Protein AF-A0A1Q9NX15-F1 (afdb_monomer)

Secondary structure (DSSP, 8-state):
-THHHHHHHHHHHHHHHHHHTT----S-HHHHHHHHHHTTT-EE-SSEEEE------HHHHHHHHHHHHHHHTS-EEEEEEGGGTEEEEEE-

Sequence (92 aa):
MINNIINVQDSIMNKLMDNENKFNLSQDKWSYLGSLLSLFGAKQEKDKIVLEWDSPDVTQFESLTKIMSKLINRNLFGSYSRARKRWLIRVV

Solvent-accessible surface area (bac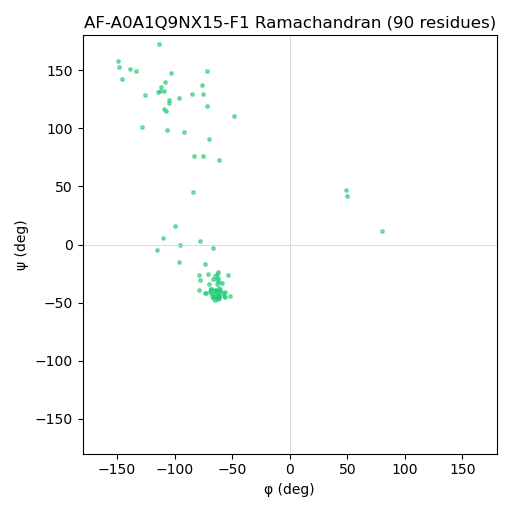kbone atoms only — not comparable to full-atom values): 5310 Å² total; per-residue (Å²): 123,70,72,64,57,56,55,51,54,52,53,51,50,51,58,52,53,62,46,52,79,74,49,89,64,89,59,59,47,65,61,50,51,38,56,59,39,37,79,75,66,27,48,63,52,100,65,34,38,38,36,83,46,80,62,88,60,59,68,62,50,52,52,50,36,54,52,50,19,62,74,49,73,45,56,52,47,71,47,75,38,77,93,72,43,23,33,39,38,29,74,105

Structure (mmCIF, N/CA/C/O backbone):
data_AF-A0A1Q9NX15-F1
#
_entry.id   AF-A0A1Q9NX15-F1
#
loop_
_atom_site.group_PDB
_atom_site.id
_atom_site.type_symbol
_atom_site.label_atom_id
_atom_site.label_alt_id
_atom_site.label_comp_id
_atom_site.label_asym_id
_atom_site.label_entity_id
_atom_site.label_seq_id
_atom_site.pdbx_PDB_ins_code
_atom_site.Cartn_x
_atom_site.Cartn_y
_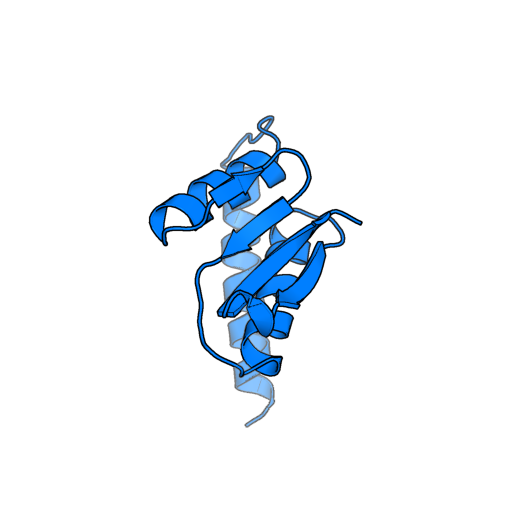atom_site.Cartn_z
_atom_site.occupancy
_atom_site.B_iso_or_equiv
_atom_site.auth_seq_id
_atom_site.auth_comp_id
_atom_site.auth_asym_id
_atom_site.auth_atom_id
_atom_site.pdbx_PDB_model_num
ATOM 1 N N . MET A 1 1 ? 22.819 11.935 16.897 1.00 50.31 1 MET A N 1
ATOM 2 C CA . MET A 1 1 ? 22.015 12.209 15.681 1.00 50.31 1 MET A CA 1
ATOM 3 C C . MET A 1 1 ? 20.723 11.392 15.586 1.00 50.31 1 MET A C 1
ATOM 5 O O . MET A 1 1 ? 19.772 11.907 15.022 1.00 50.31 1 MET A O 1
ATOM 9 N N . ILE A 1 2 ? 20.637 10.181 16.157 1.00 46.91 2 ILE A N 1
ATOM 10 C CA . ILE A 1 2 ? 19.437 9.317 16.078 1.00 46.91 2 ILE A CA 1
ATOM 11 C C . ILE A 1 2 ? 18.244 9.862 16.897 1.00 46.91 2 ILE A C 1
ATOM 13 O O . ILE A 1 2 ? 17.106 9.790 16.442 1.00 46.91 2 ILE A O 1
ATOM 17 N N . ASN A 1 3 ? 18.501 10.514 18.038 1.00 46.69 3 ASN A N 1
ATOM 18 C CA . ASN A 1 3 ? 17.443 11.029 18.924 1.00 46.69 3 ASN A CA 1
ATOM 19 C C . ASN A 1 3 ? 16.558 12.118 18.288 1.00 46.69 3 ASN A C 1
ATOM 21 O O . ASN A 1 3 ? 15.404 12.259 18.674 1.00 46.69 3 ASN A O 1
ATOM 25 N N . ASN A 1 4 ? 17.052 12.860 17.289 1.00 51.69 4 ASN A N 1
ATOM 26 C CA . ASN A 1 4 ? 16.258 13.916 16.651 1.00 51.69 4 ASN A CA 1
ATOM 27 C C . ASN A 1 4 ? 15.236 13.378 15.641 1.00 51.69 4 ASN A C 1
ATOM 29 O O . ASN A 1 4 ? 14.223 14.029 15.418 1.00 51.69 4 ASN A O 1
ATOM 33 N N . ILE A 1 5 ? 15.468 12.208 15.039 1.00 50.78 5 ILE A N 1
ATOM 34 C CA . ILE A 1 5 ? 14.560 11.647 14.023 1.00 50.78 5 ILE A CA 1
ATOM 35 C C . ILE A 1 5 ? 13.340 11.004 14.689 1.00 50.78 5 ILE A C 1
ATOM 37 O O . ILE A 1 5 ? 12.219 11.185 14.217 1.00 50.78 5 ILE A O 1
ATOM 41 N N . ILE A 1 6 ? 13.552 10.324 15.819 1.00 54.75 6 ILE A N 1
ATOM 42 C CA . ILE A 1 6 ? 12.484 9.705 16.618 1.00 54.75 6 ILE A CA 1
ATOM 43 C C . ILE A 1 6 ? 11.520 10.788 17.125 1.00 54.75 6 ILE A C 1
ATOM 45 O O . ILE A 1 6 ? 10.319 10.700 16.894 1.00 54.75 6 ILE A O 1
ATOM 49 N N . ASN A 1 7 ? 12.055 11.894 17.654 1.00 57.56 7 ASN A N 1
ATOM 50 C CA . ASN A 1 7 ? 11.246 13.016 18.140 1.00 57.56 7 ASN A CA 1
ATOM 51 C C . ASN A 1 7 ? 10.392 13.678 17.041 1.00 57.56 7 ASN A C 1
ATOM 53 O O . ASN A 1 7 ? 9.293 14.162 17.312 1.00 57.56 7 ASN A O 1
ATOM 57 N N . VAL A 1 8 ? 10.875 13.704 15.792 1.00 63.84 8 VAL A N 1
ATOM 58 C CA . VAL A 1 8 ? 10.106 14.234 1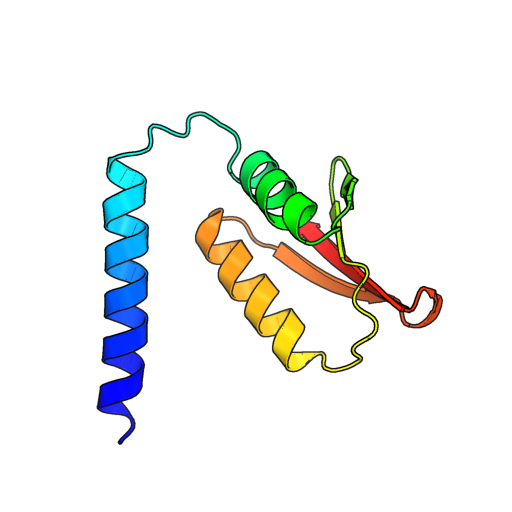4.654 1.00 63.84 8 VAL A CA 1
ATOM 59 C C . VAL A 1 8 ? 8.985 13.272 14.259 1.00 63.84 8 VAL A C 1
ATOM 61 O O . VAL A 1 8 ? 7.865 13.722 14.017 1.00 63.84 8 VAL A O 1
ATOM 64 N N . GLN A 1 9 ? 9.252 11.964 14.236 1.00 56.38 9 GLN A N 1
ATOM 65 C CA . GLN A 1 9 ? 8.226 10.954 13.958 1.00 56.38 9 GLN A CA 1
ATOM 66 C C . GLN A 1 9 ? 7.118 10.970 15.018 1.00 56.38 9 GLN A C 1
ATOM 68 O O . GLN A 1 9 ? 5.941 10.978 14.655 1.00 56.38 9 GLN A O 1
ATOM 73 N N . ASP A 1 10 ? 7.478 11.082 16.297 1.00 65.50 10 ASP A N 1
ATOM 74 C CA . ASP A 1 10 ? 6.518 11.143 17.403 1.00 65.50 10 ASP A CA 1
ATOM 75 C C . ASP A 1 10 ? 5.708 12.446 17.389 1.00 65.50 10 ASP A C 1
ATOM 77 O O . ASP A 1 10 ? 4.498 12.433 17.605 1.00 65.50 10 ASP A O 1
ATOM 81 N N . SER A 1 11 ? 6.331 13.582 17.051 1.00 67.69 11 SER A N 1
ATOM 82 C CA . SER A 1 11 ? 5.620 14.861 16.915 1.00 67.69 11 SER A CA 1
ATOM 83 C C . SER A 1 11 ? 4.604 14.847 15.769 1.00 67.69 11 SER A C 1
ATOM 85 O O . SER A 1 11 ? 3.501 15.383 15.911 1.00 67.69 11 SER A O 1
ATOM 87 N N . ILE A 1 12 ? 4.947 14.216 14.642 1.00 68.31 12 ILE A N 1
ATOM 88 C CA . ILE A 1 12 ? 4.023 14.030 13.518 1.00 68.31 12 ILE A CA 1
ATOM 89 C C . ILE A 1 12 ? 2.895 13.076 13.924 1.00 68.31 12 ILE A C 1
ATOM 91 O O . ILE A 1 12 ? 1.732 13.387 13.675 1.00 68.31 12 ILE A O 1
ATOM 95 N N . MET A 1 13 ? 3.213 11.967 14.597 1.00 63.75 13 MET A N 1
ATOM 96 C CA . MET A 1 13 ? 2.216 10.996 15.053 1.00 63.75 13 MET A CA 1
ATOM 97 C C . MET A 1 13 ? 1.225 11.621 16.043 1.00 63.75 13 MET A C 1
ATOM 99 O O . MET A 1 13 ? 0.019 11.458 15.878 1.00 63.75 13 MET A O 1
ATOM 103 N N . ASN A 1 14 ? 1.707 12.416 17.001 1.00 66.06 14 ASN A N 1
ATOM 104 C CA . ASN A 1 14 ? 0.855 13.107 17.970 1.00 66.06 14 ASN A CA 1
ATOM 105 C C . ASN A 1 14 ? -0.054 14.144 17.295 1.00 66.06 14 ASN A C 1
ATOM 107 O O . ASN A 1 14 ? -1.240 14.195 17.594 1.00 66.06 14 ASN A O 1
ATOM 111 N N . LYS A 1 15 ? 0.442 14.897 16.303 1.00 65.31 15 LYS A N 1
ATOM 112 C CA . LYS A 1 15 ? -0.397 15.830 15.523 1.00 65.31 15 LYS A CA 1
ATOM 113 C C . LYS A 1 15 ? -1.445 15.128 14.657 1.00 65.31 15 LYS A C 1
ATOM 115 O O . LYS A 1 15 ? -2.494 15.709 14.378 1.00 65.31 15 LYS A O 1
ATOM 120 N N . LEU A 1 16 ? -1.164 13.911 14.197 1.00 57.28 16 LEU A N 1
ATOM 121 C CA . LEU A 1 16 ? -2.134 13.096 13.466 1.00 57.28 16 LEU A CA 1
ATOM 122 C C . LEU A 1 16 ? -3.206 12.543 14.418 1.00 57.28 16 LEU A C 1
ATOM 124 O O . LEU A 1 16 ? -4.388 12.636 14.102 1.00 57.28 16 LEU A O 1
ATOM 128 N N . MET A 1 17 ? -2.810 12.078 15.606 1.00 58.41 17 MET A N 1
ATOM 129 C CA . MET A 1 17 ? -3.7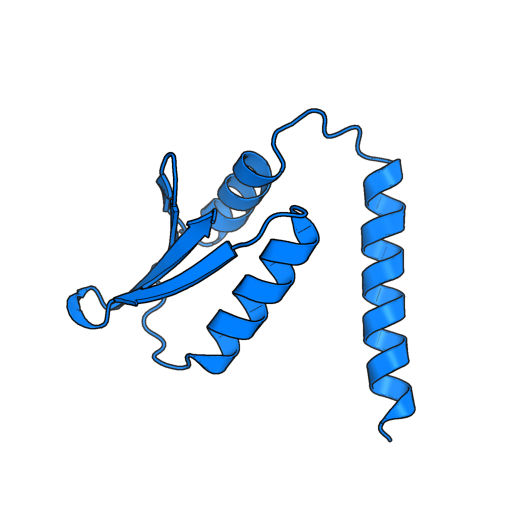08 11.560 16.652 1.00 58.41 17 MET A CA 1
ATOM 130 C C . MET A 1 17 ? -4.583 12.664 17.277 1.00 58.41 17 MET A C 1
ATOM 132 O O . MET A 1 17 ? -5.775 12.463 17.496 1.00 58.41 17 MET A O 1
ATOM 136 N N . ASP A 1 18 ? -4.040 13.867 17.484 1.00 59.44 18 ASP A N 1
ATOM 137 C CA . ASP A 1 18 ? -4.801 15.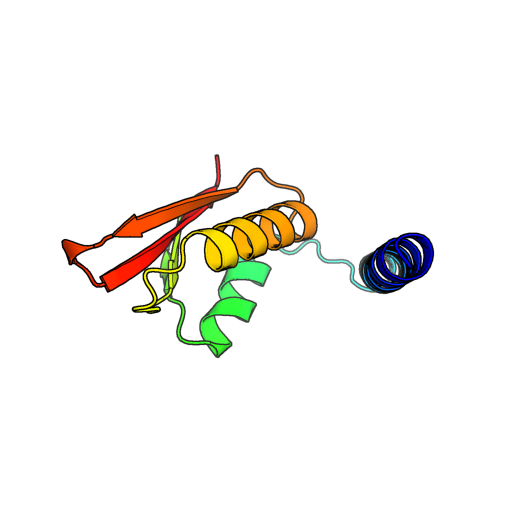029 17.970 1.00 59.44 18 ASP A CA 1
ATOM 138 C C . ASP A 1 18 ? -5.866 15.490 16.961 1.00 59.44 18 ASP A C 1
ATOM 140 O O . ASP A 1 18 ? -6.902 16.041 17.344 1.00 59.44 18 ASP A O 1
ATOM 144 N N . ASN A 1 19 ? -5.644 15.235 15.666 1.00 52.94 19 ASN A N 1
ATOM 145 C CA . ASN A 1 19 ? -6.661 15.447 14.642 1.00 52.94 19 ASN A CA 1
ATOM 146 C C . ASN A 1 19 ? -7.711 14.327 14.618 1.00 52.94 19 ASN A C 1
ATOM 148 O O . ASN A 1 19 ? -8.870 14.626 14.345 1.00 52.94 19 ASN A O 1
ATOM 152 N N . GLU A 1 20 ? -7.379 13.078 14.962 1.00 50.50 20 GLU A N 1
ATOM 153 C CA . GLU A 1 20 ? -8.378 11.996 15.035 1.00 50.50 20 GLU A CA 1
ATOM 154 C C . GLU A 1 20 ? -9.502 12.303 16.042 1.00 50.50 20 GLU A C 1
ATOM 156 O O . GLU A 1 20 ? -10.658 11.993 15.772 1.00 50.50 20 GLU A O 1
ATOM 161 N N . ASN A 1 21 ? -9.213 13.010 17.141 1.00 47.81 21 ASN A N 1
ATOM 162 C CA . ASN A 1 21 ? -10.231 13.401 18.130 1.00 47.81 21 ASN A CA 1
ATOM 163 C C . ASN A 1 21 ? -11.174 14.530 17.663 1.00 47.81 21 ASN A C 1
ATOM 165 O O . ASN A 1 21 ? -12.235 14.725 18.256 1.00 47.81 21 ASN A O 1
ATOM 169 N N . LYS A 1 22 ? -10.817 15.284 16.612 1.00 47.03 22 LYS A N 1
ATOM 170 C CA . LYS A 1 22 ? -11.674 16.338 16.026 1.00 47.03 22 LYS A CA 1
ATOM 171 C C . LYS A 1 22 ? -12.487 15.863 14.825 1.00 47.03 22 LYS A C 1
ATOM 173 O O . LYS A 1 22 ? -13.450 16.529 14.448 1.00 47.03 22 LYS A O 1
ATOM 178 N N . PHE A 1 23 ? -12.143 14.716 14.250 1.00 46.72 23 PHE A N 1
ATOM 179 C CA . PHE A 1 23 ? -12.891 14.115 13.158 1.00 46.72 23 PHE A CA 1
ATOM 180 C C . PHE A 1 23 ? -13.654 12.903 13.683 1.00 46.72 23 PHE A C 1
ATOM 182 O O . PHE A 1 23 ? -13.116 11.806 13.776 1.00 46.72 23 PHE A O 1
ATOM 189 N N . ASN A 1 24 ? -14.943 13.097 13.976 1.00 42.72 24 ASN A N 1
ATOM 190 C CA . ASN A 1 24 ? -15.922 12.012 14.074 1.00 42.72 24 ASN A CA 1
ATOM 191 C C . ASN A 1 24 ? -16.024 11.296 12.707 1.00 42.72 24 ASN A C 1
ATOM 193 O O . ASN A 1 24 ? -16.980 11.467 11.956 1.00 42.72 24 ASN A O 1
ATOM 197 N N . LEU A 1 25 ? -15.007 10.515 12.346 1.00 46.75 25 LEU A N 1
ATOM 198 C CA . LEU A 1 25 ? -15.011 9.615 11.202 1.00 46.75 25 LEU A CA 1
ATOM 199 C C . LEU A 1 25 ? -15.697 8.319 11.645 1.00 46.75 25 LEU A C 1
ATOM 201 O O . LEU A 1 25 ? -15.064 7.291 11.862 1.00 46.75 25 LEU A O 1
ATOM 205 N N . SER A 1 26 ? -17.029 8.362 11.733 1.00 49.97 26 SER A N 1
ATOM 206 C CA . SER A 1 26 ? -17.855 7.156 11.566 1.00 49.97 26 SER A CA 1
ATOM 207 C C . SER A 1 26 ? -17.792 6.617 10.124 1.00 49.97 26 SER A C 1
ATOM 209 O O . SER A 1 26 ? -18.365 5.576 9.811 1.00 49.97 26 SER A O 1
ATOM 211 N N . GLN A 1 27 ? -17.085 7.325 9.237 1.00 57.41 27 GLN A N 1
ATOM 212 C CA . GLN A 1 27 ? -16.745 6.933 7.878 1.00 57.41 27 GLN A CA 1
ATOM 213 C C . GLN A 1 27 ? -15.623 5.886 7.889 1.00 57.41 27 GLN A C 1
ATOM 215 O O . GLN A 1 27 ? -14.576 6.074 8.504 1.00 57.41 27 GLN A O 1
ATOM 220 N N . ASP A 1 28 ? -15.845 4.782 7.176 1.00 80.94 28 ASP A N 1
ATOM 221 C CA . ASP A 1 28 ? -14.883 3.698 6.974 1.00 80.94 28 ASP A CA 1
ATOM 222 C C . ASP A 1 28 ? -13.503 4.247 6.556 1.00 80.94 28 ASP A C 1
ATOM 224 O O . ASP A 1 28 ? -13.335 4.758 5.445 1.00 80.94 28 ASP A O 1
ATOM 228 N N . LYS A 1 29 ? -12.502 4.142 7.447 1.00 85.31 29 LYS A N 1
ATOM 229 C CA . LYS A 1 29 ? -11.135 4.663 7.233 1.00 85.31 29 LYS A CA 1
ATOM 230 C C . LYS A 1 29 ? -10.504 4.150 5.925 1.00 85.31 29 LYS A C 1
ATOM 232 O O . LYS A 1 29 ? -9.678 4.836 5.328 1.00 85.31 29 LYS A O 1
ATOM 237 N N . TRP A 1 30 ? -10.926 2.978 5.438 1.00 87.31 30 TRP A N 1
ATOM 238 C CA . TRP A 1 30 ? -10.534 2.441 4.130 1.00 87.31 30 TRP A CA 1
ATOM 239 C C . TRP A 1 30 ? -11.082 3.262 2.954 1.00 87.31 30 TRP A C 1
ATOM 241 O O . TRP A 1 30 ? -10.343 3.601 2.029 1.00 87.31 30 TRP A O 1
ATOM 251 N N . SER A 1 31 ? -12.362 3.628 3.003 1.00 87.12 31 SER A N 1
ATOM 252 C CA . SER A 1 31 ? -12.999 4.512 2.019 1.00 87.12 31 SER A CA 1
ATOM 253 C C . SER A 1 31 ? -12.348 5.901 2.005 1.00 87.12 31 SER A C 1
ATOM 255 O O . SER A 1 31 ? -12.131 6.479 0.938 1.00 87.12 31 SER A O 1
ATOM 257 N N . TYR A 1 32 ? -11.949 6.410 3.175 1.00 86.12 32 TYR A N 1
ATOM 258 C CA . TYR A 1 32 ? -11.190 7.659 3.271 1.00 86.12 32 TYR A CA 1
ATOM 259 C C . TYR A 1 32 ? -9.800 7.550 2.627 1.00 86.12 32 TYR A C 1
ATOM 261 O O . TYR A 1 32 ? -9.435 8.394 1.809 1.00 86.12 32 TYR A O 1
ATOM 269 N N . LEU A 1 33 ? -9.047 6.487 2.931 1.00 87.81 33 LEU A N 1
ATOM 270 C CA . LEU A 1 33 ? -7.739 6.239 2.319 1.00 87.81 33 LEU A CA 1
ATOM 271 C C . LEU A 1 33 ? -7.832 6.158 0.790 1.00 87.81 33 LEU A C 1
ATOM 273 O O . LEU A 1 33 ? -7.024 6.767 0.093 1.00 87.81 33 LEU A O 1
ATOM 277 N N . GLY A 1 34 ? -8.827 5.445 0.261 1.00 88.38 34 GLY A N 1
ATOM 278 C CA . GLY A 1 34 ? -9.046 5.376 -1.181 1.00 88.38 34 GLY A CA 1
ATOM 279 C C . GLY A 1 34 ? -9.416 6.721 -1.802 1.00 88.38 34 GLY A C 1
ATOM 280 O O . GLY A 1 34 ? -8.876 7.066 -2.853 1.00 88.38 34 GLY A O 1
ATOM 281 N N . SER A 1 35 ? -10.233 7.528 -1.118 1.00 87.31 35 SER A N 1
ATOM 282 C CA . SER A 1 35 ? -10.559 8.894 -1.553 1.00 87.31 35 SER A CA 1
ATOM 283 C C . SER A 1 35 ? -9.314 9.785 -1.595 1.00 87.31 35 SER A C 1
ATOM 285 O O . SER A 1 35 ? -9.073 10.457 -2.596 1.00 87.31 35 SER A O 1
ATOM 287 N N . LEU A 1 36 ? -8.472 9.737 -0.559 1.00 86.75 36 LEU A N 1
ATOM 288 C CA . LEU A 1 36 ? -7.216 10.488 -0.504 1.00 86.75 36 LEU A CA 1
ATOM 289 C C . LEU A 1 36 ? -6.261 10.070 -1.625 1.00 86.75 36 LEU A C 1
ATOM 291 O O . LEU A 1 36 ? -5.689 10.921 -2.299 1.00 86.75 36 LEU A O 1
ATOM 295 N N . LEU A 1 37 ? -6.115 8.765 -1.861 1.00 87.62 37 LEU A N 1
ATOM 296 C CA . LEU A 1 37 ? -5.231 8.249 -2.905 1.00 87.62 37 LEU A CA 1
ATOM 297 C C . LEU A 1 37 ? -5.766 8.506 -4.319 1.00 87.62 37 LEU A C 1
ATOM 299 O O . LEU A 1 37 ? -4.971 8.638 -5.249 1.00 87.62 37 LEU A O 1
ATOM 303 N N . SER A 1 38 ? -7.081 8.656 -4.497 1.00 86.44 38 SER A N 1
ATOM 304 C CA . SER A 1 38 ? -7.660 9.027 -5.794 1.00 86.44 38 SER A CA 1
ATOM 305 C C . SER A 1 38 ? -7.202 10.407 -6.282 1.00 86.44 38 SER A C 1
ATOM 307 O O . SER A 1 38 ? -7.026 10.594 -7.486 1.00 86.44 38 SER A O 1
ATOM 309 N N . LEU A 1 39 ? -6.883 11.332 -5.362 1.00 8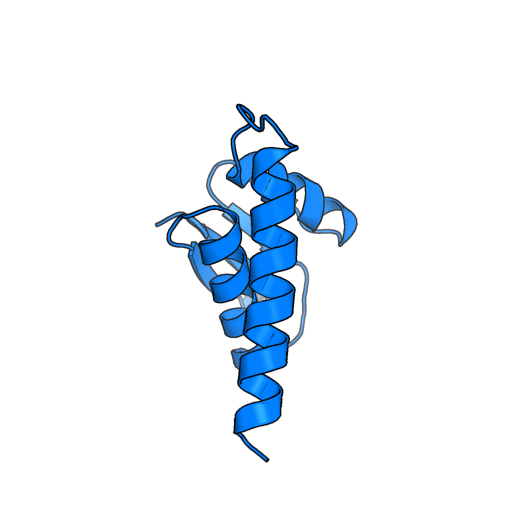3.06 39 LEU A N 1
ATOM 310 C CA . LEU A 1 39 ? -6.281 12.636 -5.684 1.00 83.06 39 LEU A CA 1
ATOM 311 C C . LEU A 1 39 ? -4.901 12.497 -6.345 1.00 83.06 39 LEU A C 1
ATOM 313 O O . LEU A 1 39 ? -4.472 13.382 -7.078 1.00 83.06 39 LEU A O 1
ATOM 317 N N . PHE A 1 40 ? -4.226 11.370 -6.114 1.00 81.94 40 PHE A N 1
ATOM 318 C CA . PHE A 1 40 ? -2.937 11.015 -6.710 1.00 81.94 40 PHE A CA 1
ATOM 319 C C . PHE A 1 40 ? -3.085 10.050 -7.899 1.00 81.94 40 PHE A C 1
ATOM 321 O O . PHE A 1 40 ? -2.117 9.411 -8.304 1.00 81.94 40 PHE A O 1
ATOM 328 N N . GLY A 1 41 ? -4.294 9.909 -8.454 1.00 84.12 41 GLY A N 1
ATOM 329 C CA . GLY A 1 41 ? -4.568 9.033 -9.596 1.00 84.12 41 GLY A CA 1
ATOM 330 C C . GLY A 1 41 ? -4.730 7.552 -9.240 1.00 84.12 41 GLY A C 1
ATOM 331 O O . GLY A 1 41 ? -4.751 6.708 -10.139 1.00 84.12 41 GLY A O 1
ATOM 332 N N . ALA A 1 42 ? -4.858 7.210 -7.954 1.00 90.12 42 ALA A N 1
ATOM 3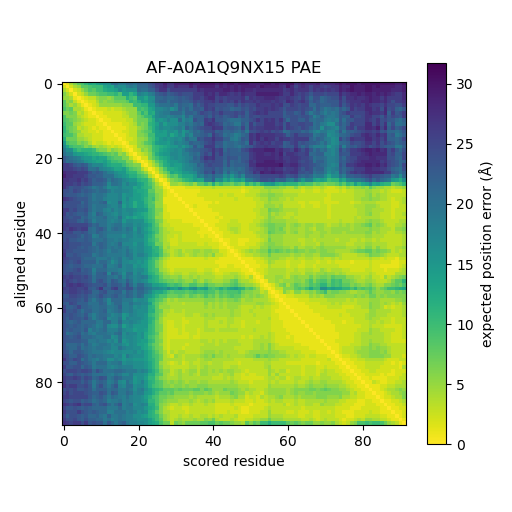33 C CA . ALA A 1 42 ? -5.145 5.841 -7.549 1.00 90.12 42 ALA A CA 1
ATOM 334 C C . ALA A 1 42 ? -6.587 5.440 -7.884 1.00 90.12 42 ALA A C 1
ATOM 336 O O . ALA A 1 42 ? -7.514 6.249 -7.833 1.00 90.12 42 ALA A O 1
ATOM 337 N N . LYS A 1 43 ? -6.794 4.153 -8.160 1.00 91.81 43 LYS A N 1
ATOM 338 C CA . LYS A 1 43 ? -8.123 3.570 -8.370 1.00 91.81 43 LYS A CA 1
ATOM 339 C C . LYS A 1 43 ? -8.472 2.671 -7.197 1.00 91.81 43 LYS A C 1
ATOM 341 O O . LYS A 1 43 ? -7.802 1.663 -6.975 1.00 91.81 43 LYS A O 1
ATOM 346 N N . GLN A 1 44 ? -9.514 3.030 -6.455 1.00 89.62 44 GLN A N 1
ATOM 347 C CA . GLN A 1 44 ? -10.059 2.174 -5.408 1.00 89.62 44 GLN A CA 1
ATOM 348 C C . GLN A 1 44 ? -11.058 1.176 -6.003 1.00 89.62 44 GLN A C 1
ATOM 350 O O . GLN A 1 44 ? -11.986 1.541 -6.719 1.00 89.62 44 GLN A O 1
ATOM 355 N N . GLU A 1 45 ? -10.864 -0.091 -5.668 1.00 88.00 45 GLU A N 1
ATOM 356 C CA . GLU A 1 45 ? -11.809 -1.187 -5.833 1.00 88.00 45 GLU A CA 1
ATOM 357 C C . GLU A 1 45 ? -12.247 -1.684 -4.438 1.00 88.00 45 GLU A C 1
ATOM 359 O O . GLU A 1 45 ? -11.711 -1.258 -3.412 1.00 88.00 45 GLU A O 1
ATOM 364 N N . LYS A 1 46 ? -13.231 -2.592 -4.383 1.00 81.88 46 LYS A N 1
ATOM 365 C CA . LYS A 1 46 ? -13.865 -3.043 -3.128 1.00 81.88 46 LYS A CA 1
ATOM 366 C C . LYS A 1 46 ? -12.856 -3.506 -2.064 1.00 81.88 46 LYS A C 1
ATOM 368 O O . LYS A 1 46 ? -12.995 -3.153 -0.898 1.00 81.88 46 LYS A O 1
ATOM 373 N N . ASP A 1 47 ? -11.855 -4.280 -2.470 1.00 84.50 47 ASP A N 1
ATOM 374 C CA . ASP A 1 47 ? -10.868 -4.939 -1.607 1.00 84.50 47 ASP A CA 1
ATOM 375 C C . ASP A 1 47 ? -9.431 -4.433 -1.814 1.00 84.50 47 ASP A C 1
ATOM 377 O O . ASP A 1 47 ? -8.509 -4.856 -1.111 1.00 84.50 47 ASP A O 1
ATOM 381 N N . LYS A 1 48 ? -9.217 -3.542 -2.790 1.00 90.31 48 LYS A N 1
ATOM 382 C CA . LYS A 1 48 ? -7.875 -3.102 -3.169 1.00 90.31 48 LYS A CA 1
ATOM 383 C C . LYS A 1 48 ? -7.816 -1.669 -3.674 1.00 90.31 48 LYS A C 1
ATOM 385 O O . LYS A 1 48 ? -8.760 -1.174 -4.270 1.00 90.31 48 LYS A O 1
ATOM 390 N N . ILE A 1 49 ? -6.666 -1.031 -3.505 1.00 92.50 49 ILE A N 1
ATOM 391 C CA . ILE A 1 49 ? -6.330 0.249 -4.131 1.00 92.50 49 ILE A CA 1
ATOM 392 C C . ILE A 1 49 ? -5.179 0.007 -5.106 1.00 92.50 49 ILE A C 1
ATOM 394 O O . ILE A 1 49 ? -4.189 -0.648 -4.776 1.00 92.50 49 ILE A O 1
ATOM 398 N N . VAL A 1 50 ? -5.331 0.507 -6.327 1.00 92.44 50 VAL A N 1
ATOM 399 C CA . VAL A 1 50 ? -4.349 0.403 -7.405 1.00 92.44 50 VAL A CA 1
ATOM 400 C C . VAL A 1 50 ? -3.665 1.751 -7.569 1.00 92.44 50 VAL A C 1
ATOM 402 O O . VAL A 1 50 ? -4.327 2.750 -7.838 1.00 92.44 50 VAL A O 1
ATOM 405 N N . LEU A 1 51 ? -2.345 1.767 -7.427 1.00 89.44 51 LEU A N 1
ATOM 406 C CA . LEU A 1 51 ? -1.501 2.938 -7.626 1.00 89.44 51 LEU A CA 1
ATOM 407 C C . LEU A 1 51 ? -0.720 2.756 -8.925 1.00 89.44 51 LEU A C 1
ATOM 409 O O . LEU A 1 51 ? 0.115 1.854 -9.033 1.00 89.44 51 L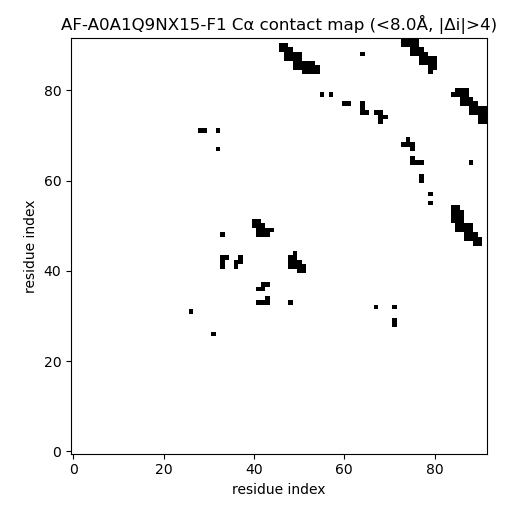EU A O 1
ATOM 413 N N . GLU A 1 52 ? -0.997 3.607 -9.911 1.00 86.44 52 GLU A N 1
ATOM 414 C CA . GLU A 1 52 ? -0.256 3.657 -11.175 1.00 86.44 52 GLU A CA 1
ATOM 415 C C . GLU A 1 52 ? 1.099 4.339 -10.926 1.00 86.44 52 GLU A C 1
ATOM 417 O O . GLU A 1 52 ? 1.298 5.520 -11.194 1.00 86.44 52 GLU A O 1
ATOM 422 N N . TRP A 1 53 ? 2.018 3.588 -10.321 1.00 83.31 53 TRP A N 1
ATOM 423 C CA . TRP A 1 53 ? 3.357 4.043 -9.969 1.00 83.31 53 TRP A CA 1
ATOM 424 C C . TRP A 1 53 ? 4.385 3.050 -10.520 1.00 83.31 53 TRP A C 1
ATOM 426 O O . TRP A 1 53 ? 4.629 1.993 -9.940 1.00 83.31 53 TRP A O 1
ATOM 436 N N . ASP A 1 54 ? 5.005 3.408 -11.647 1.00 82.25 54 ASP A N 1
ATOM 437 C CA . ASP A 1 54 ? 6.040 2.608 -12.319 1.00 82.25 54 ASP A CA 1
ATOM 438 C C . ASP A 1 54 ? 7.436 2.843 -11.711 1.00 82.25 54 ASP A C 1
ATOM 440 O O . ASP A 1 54 ? 8.415 3.071 -12.416 1.00 82.25 54 ASP A O 1
ATOM 444 N N . SER A 1 55 ? 7.525 2.847 -10.378 1.00 79.69 55 SER A N 1
ATOM 445 C CA . SER A 1 55 ? 8.811 2.794 -9.683 1.00 79.69 55 SER A CA 1
ATOM 446 C C . SER A 1 55 ? 9.012 1.392 -9.119 1.00 79.69 55 SER A C 1
ATOM 448 O O . SER A 1 55 ? 8.170 0.930 -8.341 1.00 79.69 55 SER A O 1
ATOM 450 N N . PRO A 1 56 ? 10.120 0.717 -9.462 1.00 69.06 56 PRO A N 1
ATOM 451 C CA . PRO A 1 56 ? 10.467 -0.575 -8.891 1.00 69.06 56 PRO A CA 1
ATOM 452 C C . PRO A 1 56 ? 11.060 -0.456 -7.479 1.00 69.06 56 PRO A C 1
ATOM 454 O O . PRO A 1 56 ? 11.464 -1.478 -6.927 1.00 69.06 56 PRO A O 1
ATOM 457 N N . ASP A 1 57 ? 11.148 0.748 -6.895 1.00 82.12 57 ASP A N 1
ATOM 458 C CA . ASP A 1 57 ? 11.620 0.931 -5.519 1.00 82.12 57 ASP A CA 1
ATOM 459 C C . ASP A 1 57 ? 10.591 0.380 -4.521 1.00 82.12 57 ASP A C 1
ATOM 461 O O . ASP A 1 57 ? 9.657 1.052 -4.074 1.00 82.12 57 ASP A O 1
ATOM 465 N N . VAL A 1 58 ? 10.784 -0.896 -4.193 1.00 78.50 58 VAL A N 1
ATOM 466 C CA . VAL A 1 58 ? 9.940 -1.658 -3.275 1.00 78.50 58 VAL A CA 1
ATOM 467 C C . VAL A 1 58 ? 9.968 -1.073 -1.866 1.00 78.50 58 VAL A C 1
ATOM 469 O O . VAL A 1 58 ? 8.946 -1.071 -1.182 1.00 78.50 58 VAL A O 1
ATOM 472 N N . THR A 1 59 ? 11.102 -0.522 -1.434 1.00 83.69 59 THR A N 1
ATOM 473 C CA . THR A 1 59 ? 11.292 -0.047 -0.060 1.00 83.69 59 THR A CA 1
ATOM 474 C C . THR A 1 59 ? 10.456 1.196 0.234 1.00 83.69 59 THR A C 1
ATOM 476 O O . THR A 1 59 ? 9.850 1.298 1.310 1.00 83.69 59 THR A O 1
ATOM 479 N N . GLN A 1 60 ? 10.364 2.126 -0.720 1.00 81.44 60 GLN A N 1
ATOM 480 C CA . GLN A 1 60 ? 9.491 3.299 -0.590 1.00 81.44 60 GLN A CA 1
ATOM 481 C C . GLN A 1 60 ? 8.023 2.888 -0.474 1.00 81.44 60 GLN A C 1
ATOM 483 O O . GLN A 1 60 ? 7.296 3.367 0.402 1.00 81.44 60 GLN A O 1
ATOM 488 N N . PHE A 1 61 ? 7.599 1.947 -1.314 1.00 84.06 61 PHE A N 1
ATOM 489 C CA . PHE A 1 61 ? 6.219 1.493 -1.325 1.00 84.06 61 PHE A CA 1
ATOM 490 C C . PHE A 1 61 ? 5.830 0.709 -0.063 1.00 84.06 61 PHE A C 1
ATOM 492 O O . PHE A 1 61 ? 4.755 0.925 0.505 1.00 84.06 61 PHE A O 1
ATOM 499 N N . GLU A 1 62 ? 6.703 -0.176 0.420 1.00 83.75 62 GLU A N 1
ATOM 500 C CA . GLU A 1 62 ? 6.490 -0.890 1.682 1.00 83.75 62 GLU A CA 1
ATOM 501 C C . GLU A 1 62 ? 6.378 0.079 2.863 1.00 83.75 62 GLU A C 1
ATOM 503 O O . GLU A 1 62 ? 5.532 -0.102 3.744 1.00 83.75 62 GLU A O 1
ATOM 508 N N . SER A 1 63 ? 7.195 1.134 2.870 1.00 87.38 63 SER A N 1
ATOM 509 C CA . SER A 1 63 ? 7.149 2.173 3.902 1.00 87.38 63 SER A CA 1
ATOM 510 C C . SER A 1 63 ? 5.814 2.918 3.884 1.00 87.38 63 SER A C 1
ATOM 512 O O . SER A 1 63 ? 5.181 3.078 4.928 1.00 87.38 63 SER A O 1
ATOM 514 N N . LEU A 1 64 ? 5.331 3.293 2.697 1.00 86.12 64 LEU A N 1
ATOM 515 C CA . LEU A 1 64 ? 4.015 3.909 2.525 1.00 86.12 64 LEU A CA 1
ATOM 516 C C . LEU A 1 64 ? 2.879 2.980 2.962 1.00 86.12 64 LEU A C 1
ATOM 518 O O . LEU A 1 64 ? 1.995 3.407 3.702 1.00 86.12 64 LEU A O 1
ATOM 522 N N . THR A 1 65 ? 2.934 1.700 2.590 1.00 88.31 65 THR A N 1
ATOM 523 C CA . THR A 1 65 ? 1.924 0.702 2.980 1.00 88.31 65 THR A CA 1
ATOM 524 C C . THR A 1 65 ? 1.847 0.552 4.504 1.00 88.31 65 THR A C 1
ATOM 526 O O . THR A 1 65 ? 0.753 0.486 5.071 1.00 88.31 65 THR A O 1
ATOM 529 N N . LYS A 1 66 ? 2.994 0.576 5.198 1.00 88.38 66 LYS A N 1
ATOM 530 C CA . LYS A 1 66 ? 3.062 0.549 6.670 1.00 88.38 66 LYS A CA 1
ATOM 531 C C . LYS A 1 66 ? 2.460 1.805 7.304 1.00 88.38 66 LYS A C 1
ATOM 533 O O . LYS A 1 66 ? 1.731 1.692 8.288 1.00 88.38 66 LYS A O 1
ATOM 538 N N . ILE A 1 67 ? 2.732 2.988 6.748 1.00 88.25 67 ILE A N 1
ATOM 539 C CA . ILE A 1 67 ? 2.139 4.252 7.219 1.00 88.25 67 ILE A CA 1
ATOM 540 C C . ILE A 1 67 ? 0.617 4.217 7.050 1.00 88.25 67 ILE A C 1
ATOM 542 O O . ILE A 1 67 ? -0.115 4.515 7.991 1.00 88.25 67 ILE A O 1
ATOM 546 N N . MET A 1 68 ? 0.135 3.785 5.883 1.00 89.06 68 MET A N 1
ATOM 547 C CA . MET A 1 68 ? -1.298 3.677 5.600 1.00 89.06 68 MET A CA 1
ATOM 548 C C . MET A 1 68 ? -1.988 2.670 6.520 1.00 89.06 68 MET A C 1
ATOM 550 O O . MET A 1 68 ? -3.064 2.966 7.029 1.00 89.06 68 MET A O 1
ATOM 554 N N . SER A 1 69 ? -1.348 1.526 6.791 1.00 88.38 69 SER A N 1
ATOM 555 C CA . SER A 1 69 ? -1.860 0.508 7.723 1.00 88.38 69 SER A CA 1
ATOM 556 C C . SER A 1 69 ? -2.122 1.097 9.108 1.00 88.38 69 SER A C 1
ATOM 558 O O . SER A 1 69 ? -3.184 0.884 9.694 1.00 88.38 69 SER A O 1
ATOM 560 N N . LYS A 1 70 ? -1.174 1.902 9.608 1.00 87.88 70 LYS A N 1
ATOM 561 C CA . LYS A 1 70 ? -1.310 2.611 10.885 1.00 87.88 70 LYS A CA 1
ATOM 562 C C . LYS A 1 70 ? -2.425 3.656 10.841 1.00 87.88 70 LYS A C 1
ATOM 564 O O . LYS A 1 70 ? -3.235 3.692 11.758 1.00 87.88 70 LYS A O 1
ATOM 569 N N . LEU A 1 71 ? -2.499 4.451 9.770 1.00 85.44 71 LEU A N 1
ATOM 570 C CA . LEU A 1 71 ? -3.506 5.508 9.608 1.00 85.44 71 LEU A CA 1
ATOM 571 C C . LEU A 1 71 ? -4.939 4.961 9.673 1.00 85.44 71 LEU A C 1
ATOM 573 O O . LEU A 1 71 ? -5.813 5.559 10.295 1.00 85.44 71 LEU A O 1
ATOM 577 N N . ILE A 1 72 ? -5.190 3.814 9.038 1.00 86.19 72 ILE A N 1
ATOM 578 C CA . ILE A 1 72 ? -6.533 3.222 9.003 1.00 86.19 72 ILE A CA 1
ATOM 579 C C . ILE A 1 72 ? -6.769 2.167 10.088 1.00 86.19 72 ILE A C 1
ATOM 581 O O . ILE A 1 72 ? -7.863 1.607 10.146 1.00 86.19 72 ILE A O 1
ATOM 585 N N . ASN A 1 73 ? -5.765 1.890 10.927 1.00 86.12 73 ASN A N 1
ATOM 586 C CA . ASN A 1 73 ? -5.761 0.813 11.918 1.00 86.12 73 ASN A CA 1
ATOM 587 C C . ASN A 1 73 ? -6.201 -0.549 11.332 1.00 86.12 73 ASN A C 1
ATOM 589 O O . ASN A 1 73 ? -7.060 -1.237 11.884 1.00 86.12 73 ASN A O 1
ATOM 593 N N . ARG A 1 74 ? -5.647 -0.915 10.169 1.00 83.62 74 ARG A N 1
ATOM 594 C CA . ARG A 1 74 ? -5.844 -2.226 9.524 1.00 83.62 74 ARG A CA 1
ATOM 595 C C . ARG A 1 74 ? -4.530 -2.731 8.958 1.00 83.62 74 ARG A C 1
ATOM 597 O O . ARG A 1 74 ? -3.691 -1.942 8.531 1.00 83.62 74 ARG A O 1
ATOM 604 N N . ASN A 1 75 ? -4.383 -4.048 8.887 1.00 87.56 75 ASN A N 1
ATOM 605 C CA . ASN A 1 75 ? -3.255 -4.649 8.194 1.00 87.56 75 ASN A CA 1
ATOM 606 C C . ASN A 1 75 ? -3.442 -4.468 6.687 1.00 87.56 75 ASN A C 1
ATOM 608 O O . ASN A 1 75 ? -4.430 -4.933 6.118 1.00 87.56 75 ASN A O 1
ATOM 612 N N . LEU A 1 76 ? -2.501 -3.775 6.045 1.00 90.19 76 LEU A N 1
ATOM 613 C CA . LEU A 1 76 ? -2.452 -3.676 4.594 1.00 90.19 76 LEU A CA 1
ATOM 614 C C . LEU A 1 76 ? -1.288 -4.492 4.047 1.00 90.19 76 LEU A C 1
ATOM 616 O O . LEU A 1 76 ? -0.179 -4.476 4.581 1.00 90.19 76 LEU A O 1
ATOM 620 N N . PHE A 1 77 ? -1.542 -5.159 2.930 1.00 89.69 77 PHE A N 1
ATOM 621 C CA . PHE A 1 77 ? -0.532 -5.827 2.132 1.00 89.69 77 PHE A CA 1
ATOM 622 C C . PHE A 1 77 ? -0.306 -5.078 0.825 1.00 89.69 77 PHE A C 1
ATOM 624 O O . PHE A 1 77 ? -1.249 -4.724 0.114 1.00 89.69 77 PHE A O 1
ATOM 631 N N . GLY A 1 78 ? 0.966 -4.863 0.517 1.00 88.50 78 GLY A N 1
ATOM 632 C CA . GLY A 1 78 ? 1.431 -4.153 -0.656 1.00 88.50 78 GLY A CA 1
ATOM 633 C C . GLY A 1 78 ? 2.143 -5.083 -1.637 1.00 88.50 78 GLY A C 1
ATOM 634 O O . GLY A 1 78 ? 2.967 -5.890 -1.223 1.00 88.50 78 GLY A O 1
ATOM 635 N N . SER A 1 79 ? 1.861 -4.979 -2.939 1.00 89.00 79 SER A N 1
ATOM 636 C CA . SER A 1 79 ? 2.556 -5.774 -3.966 1.00 89.00 79 SER A CA 1
ATOM 637 C C . SER A 1 79 ? 2.736 -5.027 -5.284 1.00 89.00 79 SER A C 1
ATOM 639 O O . SER A 1 79 ? 1.844 -4.299 -5.721 1.00 89.00 79 SER A O 1
ATOM 641 N N . TYR A 1 80 ? 3.882 -5.231 -5.940 1.00 89.00 80 TYR A N 1
ATOM 642 C CA . TYR A 1 80 ? 4.168 -4.658 -7.255 1.00 89.00 80 TYR A CA 1
ATOM 643 C C . TYR A 1 80 ? 3.846 -5.652 -8.362 1.00 89.00 80 TYR A C 1
ATOM 645 O O . TYR A 1 80 ? 4.360 -6.772 -8.398 1.00 89.00 80 TYR A O 1
ATOM 653 N N . SER A 1 81 ? 3.033 -5.226 -9.321 1.00 86.75 81 SER A N 1
ATOM 654 C CA . SER A 1 81 ? 2.806 -5.964 -10.554 1.00 86.75 81 SER A CA 1
ATOM 655 C C . SER A 1 81 ? 3.789 -5.483 -11.616 1.00 86.75 81 SER A C 1
ATOM 657 O O . SER A 1 81 ? 3.509 -4.511 -12.311 1.00 86.75 81 SER A O 1
ATOM 659 N N . ARG A 1 82 ? 4.909 -6.199 -11.800 1.00 83.38 82 ARG A N 1
ATOM 660 C CA . ARG A 1 82 ? 5.883 -5.901 -12.874 1.00 83.38 82 ARG A CA 1
ATOM 661 C C . ARG A 1 82 ? 5.240 -5.907 -14.262 1.00 83.38 82 ARG A C 1
ATOM 663 O O . ARG A 1 82 ? 5.510 -5.030 -15.069 1.00 83.38 82 ARG A O 1
ATOM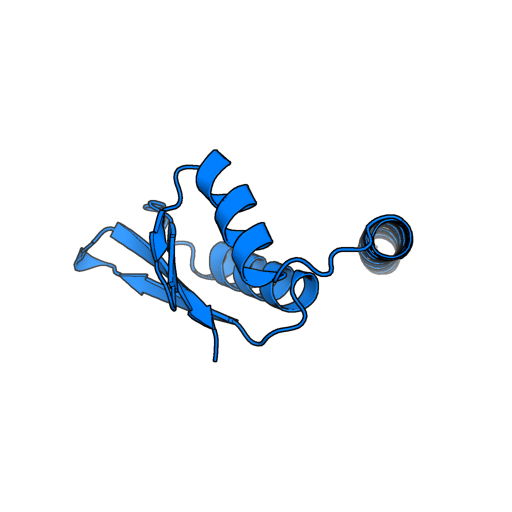 670 N N . ALA A 1 83 ? 4.343 -6.862 -14.516 1.00 86.69 83 ALA A N 1
ATOM 671 C CA . ALA A 1 83 ? 3.647 -6.993 -15.797 1.00 86.69 83 ALA A CA 1
ATOM 672 C C . ALA A 1 83 ? 2.745 -5.792 -16.121 1.00 86.69 83 ALA A C 1
ATOM 674 O O . ALA A 1 83 ? 2.545 -5.470 -17.287 1.00 86.69 83 ALA A O 1
ATOM 675 N N . ARG A 1 84 ? 2.186 -5.143 -15.093 1.00 86.44 84 ARG A N 1
ATOM 676 C CA . ARG A 1 84 ? 1.287 -3.991 -15.246 1.00 86.44 84 ARG A CA 1
ATOM 677 C C . ARG A 1 84 ? 1.908 -2.676 -14.779 1.00 86.44 84 ARG A C 1
ATOM 679 O O . ARG A 1 84 ? 1.194 -1.686 -14.754 1.00 86.44 84 ARG A O 1
ATOM 686 N N . LYS A 1 85 ? 3.193 -2.679 -14.400 1.00 87.56 85 LYS A N 1
ATOM 687 C CA . LYS A 1 85 ? 3.961 -1.502 -13.966 1.00 87.56 85 LYS A CA 1
ATOM 688 C C . LYS A 1 85 ? 3.256 -0.660 -12.893 1.00 87.56 85 LYS A C 1
ATOM 690 O O . LYS A 1 85 ? 3.237 0.563 -12.948 1.00 87.56 85 LYS A O 1
ATOM 695 N N . ARG A 1 86 ? 2.638 -1.334 -11.919 1.00 89.25 86 ARG A N 1
ATOM 696 C CA . ARG A 1 86 ? 1.774 -0.688 -10.921 1.00 89.25 86 ARG A CA 1
ATOM 697 C C . ARG A 1 86 ? 1.788 -1.398 -9.583 1.00 89.25 86 ARG A C 1
ATOM 699 O O . ARG A 1 86 ? 2.027 -2.606 -9.508 1.00 89.25 86 ARG A O 1
ATOM 706 N N . TRP A 1 87 ? 1.428 -0.660 -8.548 1.00 89.12 87 TRP A N 1
ATOM 707 C CA . TRP A 1 87 ? 1.354 -1.150 -7.186 1.00 89.12 87 TRP A CA 1
ATOM 708 C C . TRP A 1 87 ? -0.086 -1.422 -6.741 1.00 89.12 87 TRP A C 1
ATOM 710 O O . TRP A 1 87 ? -1.034 -0.763 -7.168 1.00 89.12 87 TRP A O 1
ATOM 720 N N . LEU A 1 88 ? -0.251 -2.426 -5.884 1.00 90.50 88 LEU A N 1
ATOM 721 C CA . LEU A 1 88 ? -1.530 -2.887 -5.354 1.00 90.50 88 LEU A CA 1
ATOM 722 C C . LEU A 1 88 ? -1.471 -2.894 -3.827 1.00 90.50 88 LEU A C 1
ATOM 724 O O . LEU A 1 88 ? -0.576 -3.517 -3.259 1.00 90.50 88 LEU A O 1
ATOM 728 N N . ILE A 1 89 ? -2.450 -2.263 -3.185 1.00 91.31 89 ILE A N 1
ATOM 729 C CA . ILE A 1 89 ? -2.655 -2.269 -1.732 1.00 91.31 89 ILE A CA 1
ATOM 730 C C . ILE A 1 89 ? -3.946 -3.028 -1.438 1.00 91.31 89 ILE A C 1
ATOM 732 O O . ILE A 1 89 ? -4.959 -2.760 -2.080 1.00 91.31 89 ILE A O 1
ATOM 736 N N . ARG A 1 90 ? -3.930 -3.961 -0.486 1.00 89.62 90 ARG A N 1
ATOM 737 C CA . ARG A 1 90 ? -5.101 -4.758 -0.080 1.00 89.62 90 ARG A CA 1
ATOM 738 C C . ARG A 1 90 ? -5.229 -4.806 1.432 1.00 89.62 90 ARG A C 1
ATOM 740 O O . ARG A 1 90 ? -4.210 -4.788 2.115 1.00 89.62 90 ARG A O 1
ATOM 747 N N . VAL A 1 91 ? -6.455 -4.909 1.933 1.00 85.88 91 VAL A N 1
ATOM 748 C CA . VAL A 1 91 ? -6.706 -5.234 3.346 1.00 85.88 91 VAL A CA 1
ATOM 749 C C . VAL A 1 91 ? -6.472 -6.732 3.555 1.00 85.88 91 VAL A C 1
ATOM 751 O O . VAL A 1 91 ? -6.875 -7.529 2.705 1.00 85.88 91 VAL A O 1
ATOM 754 N N . VAL A 1 92 ? -5.806 -7.093 4.655 1.00 81.19 92 VAL A N 1
ATOM 755 C CA . VAL A 1 92 ? -5.593 -8.481 5.107 1.00 81.19 92 VAL A CA 1
ATOM 756 C C . VAL A 1 92 ? -6.432 -8.761 6.341 1.00 81.19 92 VAL A C 1
ATOM 758 O O . VAL A 1 92 ? -6.461 -7.880 7.232 1.00 81.19 92 VAL A O 1
#

Foldseek 3Di:
DVVVVVVVVVVVVVVLVVVVVVDPCPPQLLVVVLVVCVVVVWDDDPFKIKFQALDPPPVVQVVVLVVSCVSNVFRWDKDADPVRSIIMIGTD

Radius of gyration: 14.69 Å; Cα contacts (8 Å, |Δi|>4): 94; chains: 1; bounding box: 40×25×35 Å

pLDDT: mean 77.22, std 15.06, range [42.72, 92.5]

Nearest PDB structures (foldseek):
  3j9v-assembly1_b  TM=3.382E-01  e=8.387E-01  Saccharomyces cerevisiae
  7otc-assembly1_w  TM=4.908E-01  e=1.874E+00  Escherichia coli BL21(DE3)
  7n2c-assembly1_EF  TM=4.615E-01  e=2.291E+00  Escherichia coli K-12
  8w75-assembly1_C  TM=4.009E-01  e=3.425E+00  Drosophila melanogaster
  2a1s-assembly1_A  TM=4.028E-01  e=7.158E+00  Homo sapiens

Mean predicted aligned error: 11.32 Å